Protein AF-A0A9E5M7Q0-F1 (afdb_monomer)

Solvent-accessible surface area (backbone atoms only — not comparable to full-atom values): 6158 Å² total; per-residue (Å²): 144,79,78,89,73,79,73,80,77,71,73,83,73,80,75,50,74,66,55,54,51,52,49,53,52,48,52,54,51,49,51,53,52,52,52,51,52,54,49,50,58,47,30,65,59,30,18,67,67,19,22,44,60,69,33,53,76,70,73,44,68,48,51,41,92,86,77,66,46,64,38,48,40,68,57,39,50,49,49,50,42,56,57,36,68,73,66,31,87,88,65,61,77,81,55,84,84,75,75,92,122

Sequence (101 aa):
MTEENLQTSASAQLASVQARFGAALLDAALLVVTLVIGWIIWSLYTWQTGQSPAKRILKQAVVDAKTGERFTWAKMALREFAVKGLAGQLLSGATNGITFV

Structure (mmCIF, N/CA/C/O backbone):
data_AF-A0A9E5M7Q0-F1
#
_entry.id   AF-A0A9E5M7Q0-F1
#
loop_
_atom_site.group_PDB
_atom_site.id
_atom_site.type_symbol
_atom_site.label_atom_id
_atom_site.label_alt_id
_atom_site.label_comp_id
_atom_site.label_asym_id
_atom_site.label_entity_id
_atom_site.label_seq_id
_atom_site.pdbx_PDB_ins_code
_atom_site.Cartn_x
_atom_site.Cartn_y
_atom_site.Cartn_z
_atom_site.occupancy
_atom_site.B_iso_or_equiv
_atom_site.auth_seq_id
_atom_site.auth_comp_id
_atom_site.auth_asym_id
_atom_site.auth_atom_id
_atom_site.pdbx_PDB_model_num
ATOM 1 N N . MET A 1 1 ? 24.807 38.709 -32.257 1.00 52.84 1 MET A N 1
ATOM 2 C CA . MET A 1 1 ? 25.219 37.678 -31.284 1.00 52.84 1 MET A CA 1
ATOM 3 C C . MET A 1 1 ? 23.961 37.013 -30.739 1.00 52.84 1 MET A C 1
ATOM 5 O O . MET A 1 1 ? 23.439 37.538 -29.770 1.00 52.84 1 MET A O 1
ATOM 9 N N . THR A 1 2 ? 23.453 35.947 -31.379 1.00 54.91 2 THR A N 1
ATOM 10 C CA . THR A 1 2 ? 22.502 34.972 -30.775 1.00 54.91 2 THR A CA 1
ATOM 11 C C . THR A 1 2 ? 22.246 33.751 -31.688 1.00 54.91 2 THR A C 1
ATOM 13 O O . THR A 1 2 ? 21.163 33.185 -31.696 1.00 54.91 2 THR A O 1
ATOM 16 N N . GLU A 1 3 ? 23.241 33.302 -32.462 1.00 53.97 3 GLU A N 1
ATOM 17 C CA . GLU A 1 3 ? 23.152 32.052 -33.257 1.00 53.97 3 GLU A CA 1
ATOM 18 C C . GLU A 1 3 ? 23.530 30.802 -32.417 1.00 53.97 3 GLU A C 1
ATOM 20 O O . GLU A 1 3 ? 23.446 29.666 -32.874 1.00 53.97 3 GLU A O 1
ATOM 25 N N . GLU A 1 4 ? 23.909 30.992 -31.148 1.00 56.00 4 GLU A N 1
ATOM 26 C CA . GLU A 1 4 ? 24.365 29.956 -30.207 1.00 56.00 4 GLU A CA 1
ATOM 27 C C . GLU A 1 4 ? 23.199 29.268 -29.464 1.00 56.00 4 GLU A C 1
ATOM 29 O O . GLU A 1 4 ? 23.247 29.024 -28.263 1.00 56.00 4 GLU A O 1
ATOM 34 N N . ASN A 1 5 ? 22.086 29.003 -30.147 1.00 55.75 5 ASN A N 1
ATOM 35 C CA . ASN A 1 5 ? 21.003 28.180 -29.5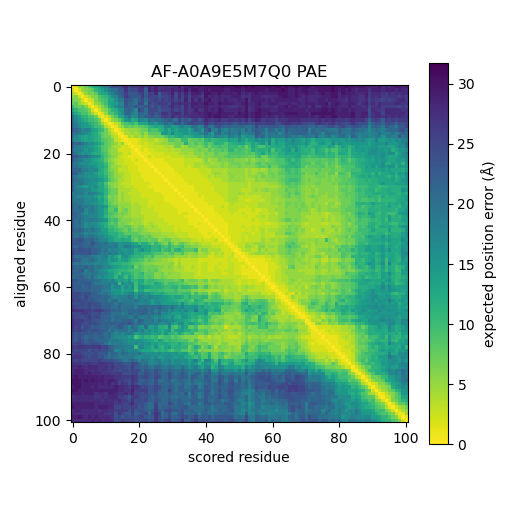82 1.00 55.75 5 ASN A CA 1
ATOM 36 C C . ASN A 1 5 ? 20.577 27.029 -30.508 1.00 55.75 5 ASN A C 1
ATOM 38 O O . ASN A 1 5 ? 19.790 26.173 -30.120 1.00 55.75 5 ASN A O 1
ATOM 42 N N . LEU A 1 6 ? 21.136 26.957 -31.721 1.00 58.09 6 LEU A N 1
ATOM 43 C CA . LEU A 1 6 ? 20.793 25.931 -32.711 1.00 58.09 6 LEU A CA 1
ATOM 44 C C . LEU A 1 6 ? 21.640 24.647 -32.616 1.00 58.09 6 LEU A C 1
ATOM 46 O O . LEU A 1 6 ? 21.372 23.703 -33.354 1.00 58.09 6 LEU A O 1
ATOM 50 N N . GLN A 1 7 ? 22.633 24.570 -31.718 1.00 55.41 7 GLN A N 1
ATOM 51 C CA . GLN A 1 7 ? 23.615 23.468 -31.700 1.00 55.41 7 GLN A CA 1
ATOM 52 C C . GLN A 1 7 ? 23.574 22.517 -30.491 1.00 55.41 7 GLN A C 1
ATOM 54 O O . GLN A 1 7 ? 24.293 21.522 -30.502 1.00 55.41 7 GLN A O 1
ATOM 59 N N . THR A 1 8 ? 22.694 22.700 -29.502 1.00 51.94 8 THR A N 1
ATOM 60 C CA . THR A 1 8 ? 22.621 21.775 -28.343 1.00 51.94 8 THR A CA 1
ATOM 61 C C . THR A 1 8 ? 21.485 20.754 -28.456 1.00 51.94 8 THR A C 1
ATOM 63 O O . THR A 1 8 ? 20.969 20.259 -27.462 1.00 51.94 8 THR A O 1
ATOM 66 N N . SER A 1 9 ? 21.101 20.375 -29.676 1.00 51.75 9 SER A N 1
ATOM 67 C CA . SER A 1 9 ? 20.413 19.099 -29.921 1.00 51.75 9 SER A CA 1
ATOM 68 C C . SER A 1 9 ? 21.455 18.021 -30.232 1.00 51.75 9 SER A C 1
ATOM 70 O O . SER A 1 9 ? 21.407 17.338 -31.252 1.00 51.75 9 SER A O 1
ATOM 72 N N . ALA A 1 10 ? 22.449 17.893 -29.349 1.00 52.69 10 ALA A N 1
ATOM 73 C CA . ALA A 1 10 ? 23.417 16.811 -29.390 1.00 52.69 10 ALA A CA 1
ATOM 74 C C . ALA A 1 10 ? 22.670 15.472 -29.288 1.00 52.69 10 ALA A C 1
ATOM 76 O O . ALA A 1 10 ? 22.245 15.060 -28.213 1.00 52.69 10 ALA A O 1
ATOM 77 N N . SER A 1 11 ? 22.468 14.832 -30.442 1.00 54.19 11 SER A N 1
ATOM 78 C CA . SER A 1 11 ? 22.288 13.389 -30.605 1.00 54.19 11 SER A CA 1
ATOM 79 C C . SER A 1 11 ? 21.414 12.711 -29.541 1.00 54.19 11 SER A C 1
ATOM 81 O O . SER A 1 11 ? 21.899 11.891 -28.759 1.00 54.19 11 SER A O 1
ATOM 83 N N . ALA A 1 12 ? 20.111 12.997 -29.524 1.00 63.44 12 ALA A N 1
ATOM 84 C CA . ALA A 1 12 ? 19.164 12.130 -28.830 1.00 63.44 12 ALA A CA 1
ATOM 85 C C . ALA A 1 12 ? 19.129 10.772 -29.557 1.00 63.44 12 ALA A C 1
ATOM 87 O O . ALA A 1 12 ? 18.409 10.585 -30.537 1.00 63.44 12 ALA A O 1
ATOM 88 N N . GLN A 1 13 ? 19.983 9.840 -29.130 1.00 70.94 13 GLN A N 1
ATOM 89 C CA . GLN A 1 13 ? 20.064 8.498 -29.696 1.00 70.94 13 GLN A CA 1
ATOM 90 C C . GLN A 1 13 ? 18.723 7.784 -29.487 1.00 70.94 13 GLN A C 1
ATOM 92 O O . GLN A 1 13 ? 18.247 7.659 -28.358 1.00 70.94 13 GLN A O 1
ATOM 97 N N . LEU A 1 14 ? 18.102 7.313 -30.576 1.00 69.25 14 LEU A N 1
ATOM 98 C CA . LEU A 1 14 ? 16.862 6.547 -30.476 1.00 69.25 14 LEU A CA 1
ATOM 99 C C . LEU A 1 14 ? 17.101 5.279 -29.649 1.00 69.25 14 LEU A C 1
ATOM 101 O O . LEU A 1 14 ? 17.974 4.467 -29.960 1.00 69.25 14 LEU A O 1
ATOM 105 N N . ALA A 1 15 ? 16.291 5.110 -28.604 1.00 73.06 15 ALA A N 1
ATOM 106 C CA . ALA A 1 15 ? 16.321 3.926 -27.759 1.00 73.06 15 ALA A CA 1
ATOM 107 C C . ALA A 1 15 ? 16.039 2.667 -28.594 1.00 73.06 15 ALA A C 1
ATOM 109 O O . ALA A 1 15 ? 15.077 2.626 -29.370 1.00 73.06 15 ALA A O 1
ATOM 110 N N . SER A 1 16 ? 16.863 1.631 -28.415 1.00 81.81 16 SER A N 1
ATOM 111 C CA . SER A 1 16 ? 16.671 0.341 -29.080 1.00 81.81 16 SER A CA 1
ATOM 112 C C . SER A 1 16 ? 15.336 -0.295 -28.672 1.00 81.81 16 SER A C 1
ATOM 114 O O . SER A 1 16 ? 14.801 -0.027 -27.594 1.00 81.81 16 SER A O 1
ATOM 116 N N . VAL A 1 17 ? 14.787 -1.174 -29.517 1.00 80.38 17 VAL A N 1
ATOM 117 C CA . VAL A 1 17 ? 13.518 -1.880 -29.237 1.00 80.38 17 VAL A CA 1
ATOM 118 C C . VAL A 1 17 ? 13.561 -2.601 -27.879 1.00 80.38 17 VAL A C 1
ATOM 120 O O . VAL A 1 17 ? 12.594 -2.555 -27.123 1.00 80.38 17 VAL A O 1
ATOM 123 N N . GLN A 1 18 ? 14.710 -3.180 -27.521 1.00 82.06 18 GLN A N 1
ATOM 124 C CA . GLN A 1 18 ? 14.926 -3.840 -26.231 1.00 82.06 18 GLN A CA 1
ATOM 125 C C . GLN A 1 18 ? 14.899 -2.862 -25.046 1.00 82.06 18 GLN A C 1
ATOM 127 O O . GLN A 1 18 ? 14.326 -3.185 -24.008 1.00 82.06 18 GLN A O 1
ATOM 132 N N . ALA A 1 19 ? 15.459 -1.656 -25.198 1.00 84.19 19 ALA A N 1
ATOM 133 C CA . ALA A 1 19 ? 15.391 -0.626 -24.162 1.00 84.19 19 ALA A CA 1
ATOM 134 C C . ALA A 1 19 ? 13.944 -0.160 -23.921 1.00 84.19 19 ALA A C 1
ATOM 136 O O . ALA A 1 19 ? 13.538 0.035 -22.778 1.00 84.19 19 ALA A O 1
ATOM 137 N N . ARG A 1 20 ? 13.132 -0.058 -24.983 1.00 86.62 20 ARG A N 1
ATOM 138 C CA . ARG A 1 20 ? 11.701 0.286 -24.877 1.00 86.62 20 ARG A CA 1
ATOM 139 C C . ARG A 1 20 ? 10.894 -0.818 -24.192 1.00 86.62 20 ARG A C 1
ATOM 141 O O . ARG A 1 20 ? 10.026 -0.519 -23.380 1.00 86.62 20 ARG A O 1
ATOM 148 N N . PHE A 1 21 ? 11.201 -2.082 -24.484 1.00 90.62 21 PHE A N 1
ATOM 149 C CA . PHE A 1 21 ? 10.585 -3.219 -23.801 1.00 90.62 21 PHE A CA 1
ATOM 150 C C . PHE A 1 21 ? 10.955 -3.262 -22.310 1.00 90.62 21 PHE A C 1
ATOM 152 O O . PHE A 1 21 ? 10.082 -3.446 -21.465 1.00 90.62 21 PHE A O 1
ATOM 159 N N . GLY A 1 22 ? 12.229 -3.029 -21.979 1.00 89.94 22 GLY A N 1
ATOM 160 C CA . GLY A 1 22 ? 12.688 -2.939 -20.592 1.00 89.94 22 GLY A CA 1
ATOM 161 C C . GLY A 1 22 ? 12.002 -1.813 -19.817 1.00 89.94 22 GLY A C 1
ATOM 162 O O . GLY A 1 22 ? 11.575 -2.030 -18.687 1.00 89.94 22 GLY A O 1
ATOM 163 N N . ALA A 1 23 ? 11.825 -0.646 -20.446 1.00 90.06 23 ALA A N 1
ATOM 164 C CA . ALA A 1 23 ? 11.073 0.462 -19.863 1.00 90.06 23 ALA A CA 1
ATOM 165 C C . ALA A 1 23 ? 9.611 0.077 -19.585 1.00 90.06 23 ALA A C 1
ATOM 167 O O . ALA A 1 23 ? 9.145 0.253 -18.466 1.00 90.06 23 ALA A O 1
ATOM 168 N N . ALA A 1 24 ? 8.922 -0.550 -20.545 1.00 88.94 24 ALA A N 1
ATOM 169 C CA . ALA A 1 24 ? 7.536 -0.985 -20.359 1.00 88.94 24 ALA A CA 1
ATOM 170 C C . ALA A 1 24 ? 7.375 -2.018 -19.225 1.00 88.94 24 ALA A C 1
ATOM 172 O O . ALA A 1 24 ? 6.412 -1.959 -18.460 1.00 88.94 24 ALA A O 1
ATOM 173 N N . LEU A 1 25 ? 8.321 -2.955 -19.088 1.00 93.62 25 LEU A N 1
ATOM 174 C CA . LEU A 1 25 ? 8.318 -3.925 -17.990 1.00 93.62 25 LEU A CA 1
ATOM 175 C C . LEU A 1 25 ? 8.555 -3.245 -16.635 1.00 93.62 25 LEU A C 1
ATOM 177 O O . LEU A 1 25 ? 7.893 -3.577 -15.651 1.00 93.62 25 LEU A O 1
ATOM 181 N N . LEU A 1 26 ? 9.489 -2.294 -16.589 1.00 93.75 26 LEU A N 1
ATOM 182 C CA . LEU A 1 26 ? 9.784 -1.530 -15.383 1.00 93.75 26 LEU A CA 1
ATOM 183 C C . LEU A 1 26 ? 8.589 -0.668 -14.961 1.00 93.75 26 LEU A C 1
ATOM 185 O O . LEU A 1 26 ? 8.240 -0.669 -13.783 1.00 93.75 26 LEU A O 1
ATOM 189 N N . ASP A 1 27 ? 7.922 -0.007 -15.906 1.00 92.62 27 ASP A N 1
ATOM 190 C CA . ASP A 1 27 ? 6.706 0.770 -15.649 1.00 92.62 27 ASP A CA 1
ATOM 191 C C . ASP A 1 27 ? 5.592 -0.110 -15.068 1.00 92.62 27 ASP A C 1
ATOM 193 O O . ASP A 1 27 ? 4.951 0.259 -14.081 1.00 92.62 27 ASP A O 1
ATOM 197 N N . ALA A 1 28 ? 5.394 -1.314 -15.617 1.00 92.12 28 ALA A N 1
ATOM 198 C CA . ALA A 1 28 ? 4.424 -2.269 -15.085 1.00 92.12 28 ALA A CA 1
ATOM 199 C C . ALA A 1 28 ? 4.779 -2.719 -13.656 1.00 92.12 28 ALA A C 1
ATOM 201 O O . ALA A 1 28 ? 3.906 -2.777 -12.787 1.00 92.12 28 ALA A O 1
ATOM 202 N N . ALA A 1 29 ? 6.056 -3.004 -13.389 1.00 93.62 29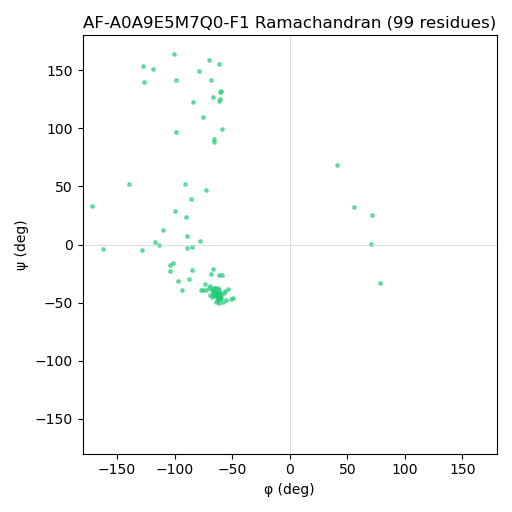 ALA A N 1
ATOM 203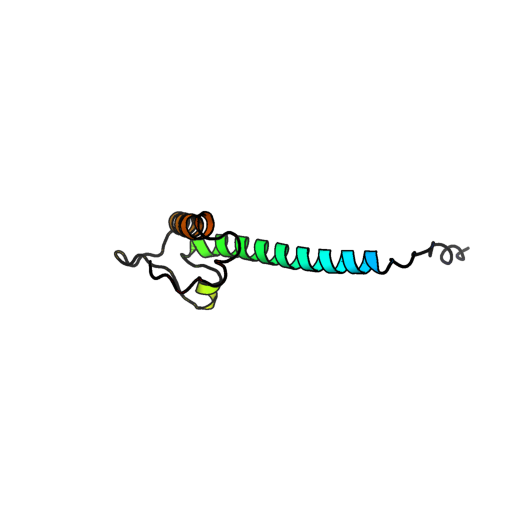 C CA . ALA A 1 29 ? 6.517 -3.381 -12.055 1.00 93.62 29 ALA A CA 1
ATOM 204 C C . ALA A 1 29 ? 6.321 -2.240 -11.045 1.00 93.62 29 ALA A C 1
ATOM 206 O O . ALA A 1 29 ? 5.807 -2.465 -9.947 1.00 93.62 29 ALA A O 1
ATOM 207 N N . LEU A 1 30 ? 6.671 -1.010 -11.428 1.00 93.44 30 LEU A N 1
ATOM 208 C CA . LEU A 1 30 ? 6.477 0.175 -10.598 1.00 93.44 30 LEU A CA 1
ATOM 209 C C . LEU A 1 30 ? 4.998 0.409 -10.297 1.00 93.44 30 LEU A C 1
ATOM 211 O O . LEU A 1 30 ? 4.659 0.637 -9.140 1.00 93.44 30 LEU A O 1
ATOM 215 N N . LEU A 1 31 ? 4.110 0.259 -11.283 1.00 89.56 31 LEU A N 1
ATOM 216 C CA . LEU A 1 31 ? 2.665 0.373 -11.081 1.00 89.56 31 LEU A CA 1
ATOM 217 C C . LEU A 1 31 ? 2.177 -0.589 -9.990 1.00 89.56 31 LEU A C 1
ATOM 219 O O . LEU A 1 31 ? 1.461 -0.177 -9.074 1.00 89.56 31 LEU A O 1
ATOM 223 N N . VAL A 1 32 ? 2.589 -1.859 -10.052 1.00 89.06 32 VAL A N 1
ATOM 224 C CA . VAL A 1 32 ? 2.215 -2.866 -9.048 1.00 89.06 32 VAL A CA 1
ATOM 225 C C . VAL A 1 32 ? 2.751 -2.485 -7.668 1.00 89.06 32 VAL A C 1
ATOM 227 O O . VAL A 1 32 ? 1.998 -2.488 -6.694 1.00 89.06 32 VAL A O 1
ATOM 230 N N . VAL A 1 33 ? 4.029 -2.112 -7.572 1.00 89.69 33 VAL A N 1
ATOM 231 C CA . VAL A 1 33 ? 4.662 -1.735 -6.299 1.00 89.69 33 VAL A CA 1
ATOM 232 C C . VAL A 1 33 ? 3.983 -0.509 -5.684 1.00 89.69 33 VAL A C 1
ATOM 234 O O . VAL A 1 33 ? 3.663 -0.515 -4.494 1.00 89.69 33 VAL A O 1
ATOM 237 N N . THR A 1 34 ? 3.693 0.520 -6.478 1.00 91.06 34 THR A N 1
ATOM 238 C CA . THR A 1 34 ? 3.008 1.729 -6.010 1.00 91.06 34 THR A CA 1
ATOM 239 C C . THR A 1 34 ? 1.602 1.421 -5.500 1.00 91.06 34 THR A C 1
ATOM 241 O O . THR A 1 34 ? 1.220 1.921 -4.439 1.00 91.06 34 THR A O 1
ATOM 244 N N . LEU A 1 35 ? 0.845 0.560 -6.191 1.00 88.69 35 LEU A N 1
ATOM 245 C CA 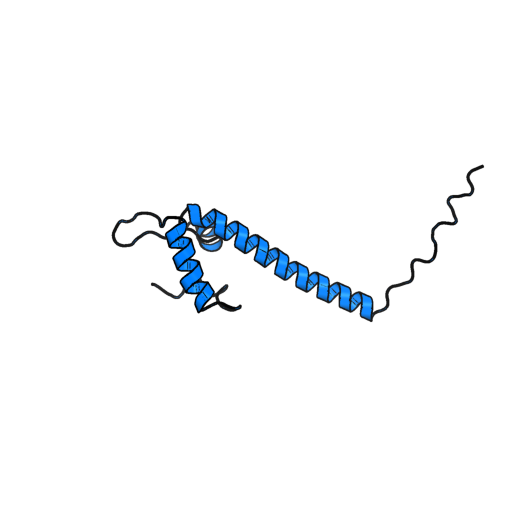. LEU A 1 35 ? -0.477 0.127 -5.728 1.00 88.69 35 LEU A CA 1
ATOM 246 C C . LEU A 1 35 ? -0.399 -0.639 -4.405 1.00 88.69 35 LEU A C 1
ATOM 248 O O . LEU A 1 35 ? -1.200 -0.386 -3.504 1.00 88.69 35 LEU A O 1
ATOM 252 N N . VAL A 1 36 ? 0.578 -1.536 -4.259 1.00 84.31 36 VAL A N 1
ATOM 253 C CA . VAL A 1 36 ? 0.787 -2.289 -3.014 1.00 84.31 36 VAL A CA 1
ATOM 254 C C . VAL A 1 36 ? 1.117 -1.344 -1.859 1.00 84.31 36 VAL A C 1
ATOM 256 O O . VAL A 1 36 ? 0.510 -1.448 -0.793 1.00 84.31 36 VAL A O 1
ATOM 259 N N . ILE A 1 37 ? 2.018 -0.382 -2.065 1.00 85.81 37 ILE A N 1
ATOM 260 C CA . ILE A 1 37 ? 2.386 0.590 -1.027 1.00 85.81 37 ILE A CA 1
ATOM 261 C C . ILE A 1 37 ? 1.179 1.451 -0.636 1.00 85.81 37 ILE A C 1
ATOM 263 O O . ILE A 1 37 ? 0.884 1.590 0.553 1.00 85.81 37 ILE A O 1
ATOM 267 N N . GLY A 1 38 ? 0.442 1.981 -1.617 1.00 88.38 38 GLY A N 1
ATOM 268 C CA . GLY A 1 38 ? -0.775 2.754 -1.364 1.00 88.38 38 GLY A CA 1
ATOM 269 C C . GLY A 1 38 ? -1.810 1.956 -0.567 1.00 88.38 38 GLY A C 1
ATOM 270 O O . GLY A 1 38 ? -2.395 2.465 0.393 1.00 88.38 38 GLY A O 1
ATOM 271 N N . TRP A 1 39 ? -1.978 0.673 -0.896 1.00 84.69 39 TRP A N 1
ATOM 272 C CA . TRP A 1 39 ? -2.873 -0.225 -0.173 1.00 84.69 39 TRP A CA 1
ATOM 273 C C . TRP A 1 39 ? -2.437 -0.467 1.277 1.00 84.69 39 TRP A C 1
ATOM 275 O O . TRP A 1 39 ? -3.283 -0.483 2.177 1.00 84.69 39 TRP A O 1
ATOM 285 N N . ILE A 1 40 ? -1.134 -0.635 1.529 1.00 83.19 40 ILE A N 1
ATOM 286 C CA . ILE A 1 40 ? -0.583 -0.830 2.880 1.00 83.19 40 ILE A CA 1
ATOM 287 C C . ILE A 1 40 ? -0.821 0.415 3.735 1.00 83.19 40 ILE A C 1
ATOM 289 O O . ILE A 1 40 ? -1.367 0.304 4.833 1.00 83.19 40 ILE A O 1
ATOM 293 N N . ILE A 1 41 ? -0.478 1.600 3.223 1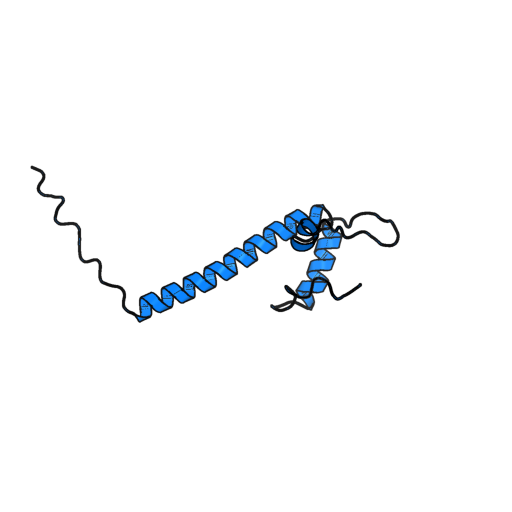.00 86.25 41 ILE A N 1
ATOM 294 C CA . ILE A 1 41 ? -0.657 2.866 3.947 1.00 86.25 41 ILE A CA 1
ATOM 295 C C . ILE A 1 41 ? -2.136 3.083 4.282 1.00 86.25 41 ILE A C 1
ATOM 297 O O . ILE A 1 41 ? -2.484 3.382 5.427 1.00 86.25 41 ILE A O 1
ATOM 301 N N . TRP A 1 42 ? -3.027 2.870 3.310 1.00 86.50 42 TRP A N 1
ATOM 302 C CA . TRP A 1 42 ? -4.460 3.008 3.547 1.00 86.50 42 TRP A CA 1
ATOM 303 C C . TRP A 1 42 ? -4.966 1.986 4.571 1.00 86.50 42 TRP A C 1
ATOM 305 O O . TRP A 1 42 ? -5.734 2.340 5.468 1.00 86.50 42 TRP A O 1
ATOM 315 N N . SER A 1 43 ? -4.486 0.743 4.499 1.00 80.50 43 SER A N 1
ATOM 316 C CA . SER A 1 43 ? -4.832 -0.301 5.465 1.00 80.50 43 SER A CA 1
ATOM 317 C C . SER A 1 43 ? -4.459 0.107 6.890 1.00 80.50 43 SER A C 1
ATOM 319 O O . SER A 1 43 ? -5.333 0.098 7.760 1.00 80.50 43 SER A O 1
ATOM 321 N N . LEU A 1 44 ? -3.223 0.572 7.105 1.00 82.81 44 LEU A N 1
ATOM 322 C CA . LEU A 1 44 ? -2.736 1.047 8.405 1.00 82.81 44 LEU A CA 1
ATOM 323 C C . LEU A 1 44 ? -3.610 2.166 8.984 1.00 82.81 44 LEU A C 1
ATOM 325 O O . LEU A 1 44 ? -3.907 2.163 10.181 1.00 82.81 44 LEU A O 1
ATOM 329 N N . TYR A 1 45 ? -4.060 3.091 8.133 1.00 85.44 45 TYR A N 1
ATOM 330 C CA . TYR A 1 45 ? -4.974 4.158 8.534 1.00 85.44 45 TYR A CA 1
ATOM 331 C C . TYR A 1 45 ? -6.363 3.616 8.907 1.00 85.44 45 TYR A C 1
ATOM 333 O O . TYR A 1 45 ? -6.927 3.976 9.940 1.00 85.44 45 TYR A O 1
ATOM 341 N N . THR A 1 46 ? -6.927 2.705 8.109 1.00 83.81 46 THR A N 1
ATOM 342 C CA . THR A 1 46 ? -8.269 2.147 8.361 1.00 83.81 46 THR A CA 1
ATOM 343 C C . THR A 1 46 ? -8.353 1.254 9.597 1.00 83.81 46 THR A C 1
ATOM 345 O O . THR A 1 46 ? -9.417 1.188 10.226 1.00 83.81 46 THR A O 1
ATOM 348 N N . TRP A 1 47 ? -7.241 0.639 10.014 1.00 80.38 47 TRP A N 1
ATOM 349 C CA . TRP A 1 47 ? -7.177 -0.193 11.220 1.00 80.38 47 TRP A CA 1
ATOM 350 C C . TRP A 1 47 ? -7.498 0.574 12.501 1.00 80.38 47 TRP A C 1
ATOM 352 O O . TRP A 1 47 ? -8.030 -0.022 13.434 1.00 80.38 47 TRP A O 1
ATOM 362 N N . GLN A 1 48 ? -7.279 1.894 12.531 1.00 76.81 48 GLN A N 1
ATOM 363 C CA . GLN A 1 48 ? -7.693 2.746 13.655 1.00 76.81 48 GLN A CA 1
ATOM 364 C C . GLN A 1 48 ? -9.207 2.685 13.901 1.00 76.81 48 GLN A C 1
ATOM 366 O O . GLN A 1 48 ? -9.674 2.896 15.014 1.00 76.81 48 GLN A O 1
ATOM 371 N N . THR A 1 49 ? -9.975 2.373 12.857 1.00 75.31 49 THR A N 1
ATOM 372 C CA . THR A 1 49 ? -11.440 2.304 12.888 1.00 75.31 49 THR A CA 1
ATOM 373 C C . THR A 1 49 ? -11.985 0.879 12.768 1.00 75.31 49 THR A C 1
ATOM 375 O O . THR A 1 49 ? -13.181 0.715 12.524 1.00 75.31 49 THR A O 1
ATOM 378 N N . GLY A 1 50 ? -11.134 -0.147 12.912 1.00 72.88 50 GLY A N 1
ATOM 379 C CA . GLY A 1 50 ? -11.543 -1.554 12.809 1.00 72.88 50 GLY A CA 1
ATOM 380 C C . GLY A 1 50 ? -11.893 -2.002 11.383 1.00 72.88 50 GLY A C 1
ATOM 381 O O . GLY A 1 50 ? -12.716 -2.899 11.197 1.00 72.88 50 GLY A O 1
ATOM 382 N N . GLN A 1 51 ? -11.343 -1.339 10.362 1.00 80.31 51 GLN A N 1
ATOM 383 C CA . GLN A 1 51 ? -11.733 -1.516 8.958 1.00 80.31 51 GLN A CA 1
ATOM 384 C C . GLN A 1 51 ? -10.518 -1.813 8.079 1.00 80.31 51 GLN A C 1
ATOM 386 O O . GLN A 1 51 ? -9.405 -1.418 8.406 1.00 80.31 51 GLN A O 1
ATOM 391 N N . SER A 1 52 ? -10.736 -2.504 6.960 1.00 82.00 52 SER A N 1
ATOM 392 C CA . SER A 1 52 ? -9.807 -2.532 5.822 1.00 82.00 52 SER A CA 1
ATOM 393 C C . SER A 1 52 ? -10.314 -1.574 4.734 1.00 82.00 52 SER A C 1
ATOM 395 O O . SER A 1 52 ? -11.493 -1.209 4.774 1.00 82.00 52 SER A O 1
ATOM 397 N N . PRO A 1 53 ? -9.496 -1.178 3.741 1.00 81.19 53 PRO A N 1
ATOM 398 C CA . PRO A 1 53 ? -9.927 -0.269 2.678 1.00 81.19 53 PRO A CA 1
ATOM 399 C C . PRO A 1 53 ? -11.226 -0.708 1.987 1.00 81.19 53 PRO A C 1
ATOM 401 O O . PRO A 1 53 ? -12.169 0.074 1.886 1.00 81.19 53 PRO A O 1
ATOM 404 N N . ALA A 1 54 ? -11.324 -1.992 1.624 1.00 82.62 54 ALA A N 1
ATOM 405 C CA . ALA A 1 54 ? -12.528 -2.574 1.028 1.00 82.62 54 ALA A CA 1
ATOM 406 C C . ALA A 1 54 ? -13.746 -2.475 1.960 1.00 82.62 54 ALA A C 1
ATOM 408 O O . ALA A 1 54 ? -14.810 -2.022 1.546 1.00 82.62 54 ALA A O 1
ATOM 409 N N . LYS A 1 55 ? -13.578 -2.823 3.243 1.00 81.00 55 LYS A N 1
ATOM 410 C CA . LYS A 1 55 ? -14.652 -2.722 4.242 1.00 81.00 55 LYS A CA 1
ATOM 411 C C . LYS A 1 55 ? -15.103 -1.275 4.433 1.00 81.00 55 LYS A C 1
ATOM 413 O O . LYS A 1 55 ? -16.299 -1.032 4.529 1.00 81.00 55 LYS A O 1
ATOM 418 N N . ARG A 1 56 ? -14.179 -0.308 4.398 1.00 81.75 56 ARG A N 1
ATOM 419 C CA . ARG A 1 56 ? -14.507 1.120 4.492 1.00 81.75 56 ARG A CA 1
ATOM 420 C C . ARG A 1 56 ? -15.351 1.594 3.310 1.00 81.75 56 ARG A C 1
ATOM 422 O O . ARG A 1 56 ? -16.336 2.293 3.524 1.00 81.75 56 ARG A O 1
ATOM 429 N N . ILE A 1 57 ? -15.003 1.190 2.086 1.00 85.31 57 ILE A N 1
ATOM 430 C CA . ILE A 1 57 ? -15.800 1.495 0.885 1.00 85.31 57 ILE A CA 1
ATOM 431 C C . ILE A 1 57 ? -17.201 0.883 1.006 1.00 85.31 57 ILE A C 1
ATOM 433 O O . ILE A 1 57 ? -18.198 1.551 0.746 1.00 85.31 57 ILE A O 1
ATOM 437 N N . LEU A 1 58 ? -17.279 -0.365 1.470 1.00 87.50 58 LEU A N 1
ATOM 438 C CA . LEU A 1 58 ? -18.536 -1.088 1.670 1.00 87.50 58 LEU A CA 1
ATOM 439 C C . LEU A 1 58 ? -19.293 -0.680 2.945 1.00 87.50 58 LEU A C 1
ATOM 441 O O . LEU A 1 58 ? -20.337 -1.256 3.238 1.00 87.50 58 LEU A O 1
ATOM 445 N N . LYS A 1 59 ? -18.795 0.308 3.703 1.00 83.75 59 LYS A N 1
ATOM 446 C CA . LYS A 1 59 ? -19.375 0.776 4.975 1.00 83.75 59 LYS A CA 1
ATOM 447 C C . LYS A 1 59 ? -19.551 -0.340 6.019 1.00 83.75 59 LYS A C 1
ATOM 449 O O . LYS A 1 59 ? -20.468 -0.305 6.835 1.00 83.75 59 LYS A O 1
ATOM 454 N N . GLN A 1 60 ? -18.657 -1.322 6.009 1.00 80.56 60 GLN A N 1
ATOM 455 C CA . GLN A 1 60 ? -18.598 -2.430 6.959 1.00 80.56 60 GLN A CA 1
ATOM 456 C C . GLN A 1 60 ? -17.552 -2.142 8.039 1.00 80.56 60 GLN A C 1
ATOM 458 O O . GLN A 1 60 ? -16.467 -1.655 7.732 1.00 80.56 60 GLN A O 1
ATOM 463 N N . ALA A 1 61 ? -17.833 -2.503 9.291 1.00 78.31 61 ALA A N 1
ATOM 464 C CA . ALA A 1 61 ? -16.877 -2.424 10.396 1.00 78.31 61 ALA A CA 1
ATOM 465 C C . ALA A 1 61 ? -16.778 -3.775 11.105 1.00 78.31 61 ALA A C 1
ATOM 467 O O . ALA A 1 61 ? -17.788 -4.449 11.297 1.00 78.31 61 ALA A O 1
ATOM 468 N N . VAL A 1 62 ? -15.561 -4.175 11.484 1.00 72.56 62 VAL A N 1
ATOM 469 C CA . VAL A 1 62 ? -15.366 -5.391 12.278 1.00 72.56 62 VAL A CA 1
ATOM 470 C C . VAL A 1 62 ? -15.575 -5.042 13.748 1.00 72.56 62 VAL A C 1
ATOM 472 O O . VAL A 1 62 ? -14.893 -4.169 14.294 1.00 72.56 62 VAL A O 1
ATOM 475 N N . VAL A 1 63 ? -16.518 -5.734 14.374 1.00 77.19 63 VAL A N 1
ATOM 476 C CA . VAL A 1 63 ? -16.846 -5.607 15.794 1.00 77.19 63 VAL A CA 1
ATOM 477 C C . VAL A 1 63 ? -16.614 -6.937 16.497 1.00 77.19 63 VAL A C 1
ATOM 479 O O . VAL A 1 63 ? -16.703 -7.998 15.878 1.00 77.19 63 VAL A O 1
ATOM 482 N N . ASP A 1 64 ? -16.284 -6.875 17.778 1.00 73.12 64 ASP A N 1
ATOM 483 C CA . ASP A 1 64 ? -16.222 -8.044 18.643 1.00 73.12 64 ASP A CA 1
ATOM 484 C C . ASP A 1 64 ? -17.641 -8.607 18.823 1.00 73.12 64 ASP A C 1
ATOM 486 O O . ASP A 1 64 ? -18.566 -7.880 19.187 1.00 73.12 64 ASP A O 1
ATOM 490 N N . ALA A 1 65 ? -17.831 -9.899 18.560 1.00 72.50 65 ALA A N 1
ATOM 491 C CA . ALA A 1 65 ? -19.144 -10.537 18.633 1.00 72.50 65 ALA A CA 1
ATOM 492 C C . ALA A 1 65 ? -19.712 -10.605 20.063 1.00 72.50 65 ALA A C 1
ATOM 494 O O . ALA A 1 65 ? -20.918 -10.771 20.228 1.00 72.50 65 ALA A O 1
ATOM 495 N N . LYS A 1 66 ? -18.862 -10.499 21.094 1.00 74.50 66 LYS A N 1
ATOM 496 C CA . LYS A 1 66 ? -19.270 -10.585 22.502 1.00 74.50 66 LYS A CA 1
ATOM 497 C C . LYS A 1 66 ? -19.551 -9.218 23.111 1.00 74.50 66 LYS A C 1
ATOM 499 O O . LYS A 1 66 ? -20.481 -9.097 23.899 1.00 74.50 66 LYS A O 1
ATOM 504 N N . THR A 1 67 ? -18.748 -8.208 22.775 1.00 76.94 67 THR A N 1
ATOM 505 C CA . THR A 1 67 ? -18.872 -6.863 23.367 1.00 76.94 67 THR A CA 1
ATOM 506 C C . THR A 1 67 ? -19.532 -5.848 22.438 1.00 76.94 67 THR A C 1
ATOM 508 O O . THR A 1 67 ? -19.972 -4.801 22.900 1.00 76.94 67 THR A O 1
ATOM 511 N N . GLY A 1 68 ? -19.605 -6.123 21.132 1.00 71.19 68 GLY A N 1
ATOM 512 C CA . GLY A 1 68 ? -20.086 -5.177 20.121 1.00 71.19 68 GLY A CA 1
ATOM 513 C C . GLY A 1 68 ? -19.128 -4.010 19.860 1.00 71.19 68 GLY A C 1
ATOM 514 O O . GLY A 1 68 ? -19.415 -3.147 19.027 1.00 71.19 68 GLY A O 1
ATOM 515 N N . GLU A 1 69 ? -17.980 -3.968 20.540 1.00 75.00 69 GLU A N 1
ATOM 516 C CA . GLU A 1 69 ? -17.003 -2.901 20.373 1.00 75.00 69 GLU A CA 1
ATOM 517 C C . GLU A 1 69 ? -16.166 -3.101 19.112 1.00 75.00 69 GLU A C 1
ATOM 519 O O . GLU A 1 69 ? -15.880 -4.217 18.674 1.00 75.00 69 GLU A O 1
ATOM 524 N N . ARG A 1 70 ? -15.733 -1.990 18.516 1.00 70.94 70 ARG A N 1
ATOM 525 C CA . ARG A 1 70 ? -14.842 -2.029 17.355 1.00 70.94 70 ARG A CA 1
ATOM 526 C C . ARG A 1 70 ? -13.4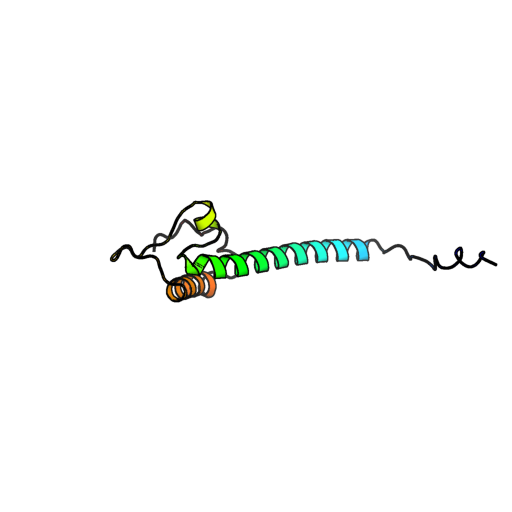70 -2.544 17.769 1.00 70.94 70 ARG A C 1
ATOM 528 O O . ARG A 1 70 ? -12.939 -2.165 18.812 1.00 70.94 70 ARG A O 1
ATOM 535 N N . PHE A 1 71 ? -12.860 -3.355 16.909 1.00 68.69 71 PHE A N 1
ATOM 536 C CA . PHE A 1 71 ? -11.485 -3.784 17.132 1.00 68.69 71 PHE A CA 1
ATOM 537 C C . PHE A 1 71 ? -10.529 -2.583 17.168 1.00 68.69 71 PHE A C 1
ATOM 539 O O . PHE A 1 71 ? -10.535 -1.738 16.272 1.00 68.69 71 PHE A O 1
ATOM 546 N N . THR A 1 72 ? -9.681 -2.536 18.198 1.00 73.25 72 THR A N 1
ATOM 547 C CA . THR A 1 72 ? -8.588 -1.567 18.316 1.00 73.25 72 THR A CA 1
ATOM 548 C C . THR A 1 72 ? -7.481 -1.855 17.301 1.00 73.25 72 THR A C 1
ATOM 550 O O . THR A 1 72 ? -7.333 -2.982 16.819 1.00 73.25 72 THR A O 1
ATOM 553 N N . TRP A 1 73 ? -6.664 -0.838 17.007 1.00 79.25 73 TRP A N 1
ATOM 554 C CA . TRP A 1 73 ? -5.596 -0.901 16.002 1.00 79.25 73 TRP A CA 1
ATOM 555 C C . TRP A 1 73 ? -4.693 -2.135 16.156 1.00 79.25 73 TRP A C 1
ATOM 557 O O . TRP A 1 73 ? -4.471 -2.852 15.186 1.00 79.25 73 TRP A O 1
ATOM 567 N N . ALA A 1 74 ? -4.247 -2.442 17.381 1.00 75.69 74 ALA A N 1
ATOM 568 C CA . ALA A 1 74 ? -3.370 -3.583 17.656 1.00 75.69 74 ALA A CA 1
ATOM 569 C C . ALA A 1 74 ? -4.046 -4.940 17.398 1.00 75.69 74 ALA A C 1
ATOM 571 O O . ALA A 1 74 ? -3.413 -5.852 16.872 1.00 75.69 74 ALA A O 1
ATOM 572 N N . LYS A 1 75 ? -5.341 -5.073 17.713 1.00 75.12 75 LYS A N 1
ATOM 573 C CA . LYS A 1 75 ? -6.093 -6.305 17.435 1.00 75.12 75 LYS A CA 1
ATOM 574 C C . LYS A 1 75 ? -6.317 -6.494 15.930 1.00 75.12 75 LYS A C 1
ATOM 576 O O . LYS A 1 75 ? -6.213 -7.615 15.442 1.00 75.12 75 LYS A O 1
ATOM 581 N N . MET A 1 76 ? -6.565 -5.410 15.187 1.00 78.81 76 MET A N 1
ATOM 582 C CA . MET A 1 76 ? -6.631 -5.456 13.720 1.00 78.81 76 MET A CA 1
ATOM 583 C C . MET A 1 76 ? -5.275 -5.774 13.092 1.00 78.81 76 MET A C 1
ATOM 585 O O . MET A 1 76 ? -5.221 -6.613 12.201 1.00 78.81 76 MET A O 1
ATOM 589 N N . ALA A 1 77 ? -4.189 -5.166 13.573 1.00 75.38 77 ALA A N 1
ATOM 590 C CA . ALA A 1 77 ? -2.840 -5.458 13.101 1.00 75.38 77 ALA A CA 1
ATOM 591 C C . ALA A 1 77 ? -2.468 -6.923 13.361 1.00 75.38 77 ALA A C 1
ATOM 593 O O . ALA A 1 77 ? -1.985 -7.589 12.454 1.00 75.38 77 ALA A O 1
ATOM 594 N N . LEU A 1 78 ? -2.767 -7.458 14.550 1.00 76.94 78 LEU A N 1
ATOM 595 C CA . LEU A 1 78 ? -2.543 -8.868 14.868 1.00 76.94 78 LEU A CA 1
ATOM 596 C C . LEU A 1 78 ? -3.382 -9.790 13.980 1.00 76.94 78 LEU A C 1
ATOM 598 O O . LEU A 1 78 ? -2.856 -10.770 13.466 1.00 76.94 78 LEU A O 1
ATOM 602 N N . ARG A 1 79 ? -4.663 -9.472 13.756 1.00 72.00 79 ARG A N 1
ATOM 603 C CA . ARG A 1 79 ? -5.533 -10.243 12.858 1.00 72.00 79 ARG A CA 1
ATOM 604 C C . ARG A 1 79 ? -4.999 -10.230 11.433 1.00 72.00 79 ARG A C 1
ATOM 606 O O . ARG A 1 79 ? -4.882 -11.275 10.815 1.00 72.00 79 ARG A O 1
ATOM 613 N N . GLU A 1 80 ? -4.683 -9.061 10.898 1.00 70.94 80 GLU A N 1
ATOM 614 C CA . GLU A 1 80 ? -4.203 -8.922 9.526 1.00 70.94 80 GLU A CA 1
ATOM 615 C C . GLU A 1 80 ? -2.800 -9.520 9.366 1.00 70.94 80 GLU A C 1
ATOM 617 O O . GLU A 1 80 ? -2.541 -10.160 8.358 1.00 70.94 80 GLU A O 1
ATOM 622 N N . PHE A 1 81 ? -1.920 -9.421 10.364 1.00 69.88 81 PHE A N 1
ATOM 623 C CA . PHE A 1 81 ? -0.596 -10.044 10.345 1.00 69.88 81 PHE A CA 1
ATOM 624 C C . PHE A 1 81 ? -0.658 -11.565 10.532 1.00 69.88 81 PHE A C 1
ATOM 626 O O . PHE A 1 81 ? 0.042 -12.289 9.838 1.00 69.88 81 PHE A O 1
ATOM 633 N N . ALA A 1 82 ? -1.529 -12.088 11.395 1.00 66.44 82 ALA A N 1
ATOM 634 C CA . ALA A 1 82 ? -1.716 -13.531 11.543 1.00 66.44 82 ALA A CA 1
ATOM 635 C C . ALA A 1 82 ? -2.395 -14.139 10.305 1.00 66.44 82 ALA A C 1
ATOM 637 O O . ALA A 1 82 ? -1.957 -15.169 9.801 1.00 66.44 82 ALA A O 1
ATOM 638 N N . VAL A 1 83 ? -3.427 -13.479 9.768 1.00 64.12 83 VAL A N 1
ATOM 639 C CA . VAL A 1 83 ? -4.193 -13.971 8.612 1.00 64.12 83 VAL A CA 1
ATOM 640 C C . VAL A 1 83 ? -3.443 -13.755 7.296 1.00 64.12 83 VAL A C 1
ATOM 642 O O . VAL A 1 83 ? -3.470 -14.631 6.441 1.00 64.12 83 VAL A O 1
ATOM 645 N N . LYS A 1 84 ? -2.753 -12.625 7.099 1.00 58.44 84 LYS A N 1
ATOM 646 C CA . LYS A 1 84 ? -2.014 -12.346 5.851 1.00 58.44 84 LYS A CA 1
ATOM 647 C C . LYS A 1 84 ? -0.528 -12.674 5.939 1.00 58.44 84 LYS A C 1
ATOM 649 O O . LYS A 1 84 ? 0.043 -13.074 4.935 1.00 58.44 84 LYS A O 1
ATOM 654 N N . GLY A 1 85 ? 0.097 -12.557 7.105 1.00 54.16 85 GLY A N 1
ATOM 655 C CA . GLY A 1 85 ? 1.508 -12.907 7.295 1.00 54.16 85 GLY A CA 1
ATOM 656 C C . GLY A 1 85 ? 1.755 -14.415 7.316 1.00 54.16 85 GLY A C 1
ATOM 657 O O . GLY A 1 85 ? 2.768 -14.851 6.779 1.00 54.16 85 GLY A O 1
ATOM 658 N N . LEU A 1 86 ? 0.820 -15.218 7.847 1.00 52.94 86 LEU A N 1
ATOM 659 C CA . LEU A 1 86 ? 0.943 -16.681 7.818 1.00 52.94 86 LEU A CA 1
ATOM 660 C C . LEU A 1 86 ? 0.372 -17.311 6.532 1.00 52.94 86 LEU A C 1
ATOM 662 O O . LEU A 1 86 ? 0.878 -18.339 6.096 1.00 52.94 86 LEU A O 1
ATOM 666 N N . ALA A 1 87 ? -0.643 -16.702 5.899 1.00 48.81 87 ALA A N 1
ATOM 667 C CA . ALA A 1 87 ? -1.345 -17.298 4.749 1.00 48.81 87 ALA A CA 1
ATOM 668 C C . ALA A 1 87 ? -1.233 -16.525 3.417 1.00 48.81 87 ALA A C 1
ATOM 670 O O . ALA A 1 87 ? -1.863 -16.909 2.435 1.00 48.81 87 ALA A O 1
ATOM 671 N N . GLY A 1 88 ? -0.490 -15.418 3.346 1.00 45.94 88 GLY A N 1
ATOM 672 C CA . GLY A 1 88 ? -0.695 -14.419 2.294 1.00 45.94 88 GLY A CA 1
ATOM 673 C C . GLY A 1 88 ? 0.571 -13.825 1.699 1.00 45.94 88 GLY A C 1
ATOM 674 O O . GLY A 1 88 ? 0.658 -12.609 1.564 1.00 45.94 88 GLY A O 1
ATOM 675 N N . GLN A 1 89 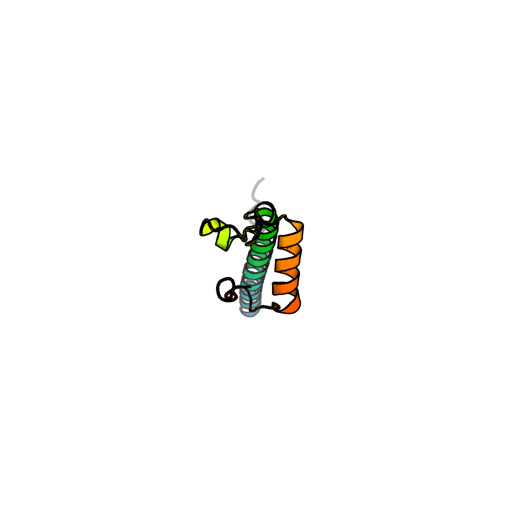? 1.508 -14.652 1.248 1.00 43.84 89 GLN A N 1
ATOM 676 C CA . GLN A 1 89 ? 2.335 -14.224 0.123 1.00 43.84 89 GLN A CA 1
ATOM 677 C C . GLN A 1 89 ? 1.444 -14.351 -1.131 1.00 43.84 89 GLN A C 1
ATOM 679 O O . GLN A 1 89 ? 1.040 -15.441 -1.519 1.00 43.84 89 GLN A O 1
ATOM 684 N N . LEU A 1 90 ? 1.053 -13.214 -1.710 1.00 44.12 90 LEU A N 1
ATOM 685 C CA . LEU A 1 90 ? 0.413 -13.038 -3.029 1.00 44.12 90 LEU A CA 1
ATOM 686 C C . LEU A 1 90 ? -1.097 -13.328 -3.217 1.00 44.12 90 LEU A C 1
ATOM 688 O O . LEU A 1 90 ? -1.716 -12.608 -3.995 1.00 44.12 90 LEU A 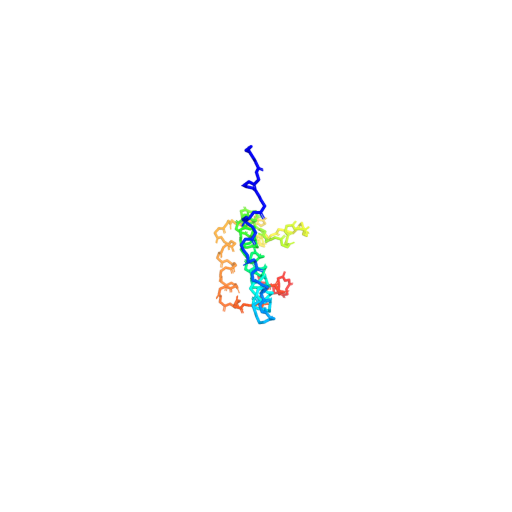O 1
ATOM 692 N N . LEU A 1 91 ? -1.740 -14.283 -2.533 1.00 42.88 91 LEU A N 1
ATOM 693 C CA . LEU A 1 91 ? -3.114 -14.713 -2.911 1.00 42.88 91 LEU A CA 1
ATOM 694 C C . LEU A 1 91 ? -4.279 -14.154 -2.064 1.00 42.88 91 LEU A C 1
ATOM 696 O O . LEU A 1 91 ? -5.428 -14.169 -2.503 1.00 42.88 91 LEU A O 1
ATOM 700 N N . SER A 1 92 ? -4.021 -13.592 -0.881 1.00 45.12 92 SER A N 1
ATOM 701 C CA . SER A 1 92 ? -5.080 -13.163 0.062 1.00 45.12 92 SER A CA 1
ATOM 702 C C . SER A 1 92 ? -5.550 -11.704 -0.130 1.00 45.12 92 SER A C 1
ATOM 704 O O . SER A 1 92 ? -6.048 -11.044 0.785 1.00 45.12 92 SER A O 1
ATOM 706 N N . GLY A 1 93 ? 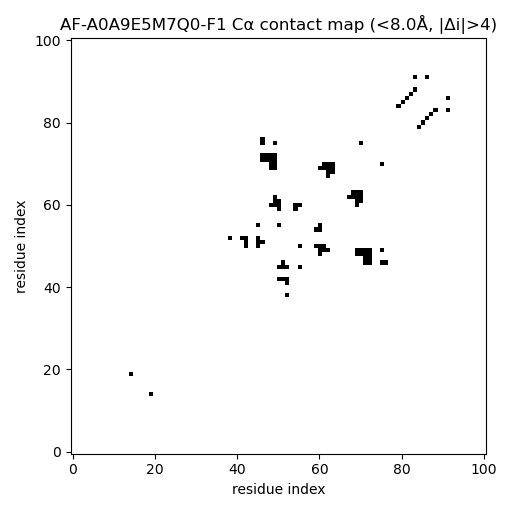-5.376 -11.152 -1.334 1.00 50.88 93 GLY A N 1
ATOM 707 C CA . GLY A 1 93 ? -6.048 -9.911 -1.738 1.00 50.88 93 GLY A CA 1
ATOM 708 C C . GLY A 1 93 ? -7.528 -10.153 -2.055 1.00 50.88 93 GLY A C 1
ATOM 709 O O . GLY A 1 93 ? -8.388 -9.380 -1.634 1.00 50.88 93 GLY A O 1
ATOM 710 N N . ALA A 1 94 ? -7.826 -11.282 -2.707 1.00 49.44 94 ALA A N 1
ATOM 711 C CA . ALA A 1 94 ? -9.158 -11.625 -3.208 1.00 49.44 94 ALA A CA 1
ATOM 712 C C . ALA A 1 94 ? -10.075 -12.296 -2.166 1.00 49.44 94 ALA A C 1
ATOM 714 O O . ALA A 1 94 ? -11.294 -12.233 -2.286 1.00 49.44 94 ALA A O 1
ATOM 715 N N . THR A 1 95 ? -9.520 -12.898 -1.110 1.00 51.56 95 THR A N 1
ATOM 716 C CA . THR A 1 95 ? -10.284 -13.758 -0.180 1.00 51.56 95 THR A CA 1
ATOM 717 C C . THR A 1 95 ? -10.919 -13.003 0.996 1.00 51.56 95 THR A C 1
ATOM 719 O O . THR A 1 95 ? -11.477 -13.624 1.900 1.00 51.56 95 THR A O 1
ATOM 722 N N . ASN A 1 96 ? -10.877 -11.663 1.011 1.00 52.69 96 ASN A N 1
ATOM 723 C CA . ASN A 1 96 ? -11.354 -10.821 2.124 1.00 52.69 96 ASN A CA 1
ATOM 724 C C . ASN A 1 96 ? -12.898 -10.759 2.254 1.00 52.69 96 ASN A C 1
ATOM 726 O O . ASN A 1 96 ? -13.467 -9.686 2.440 1.00 52.69 96 ASN A O 1
ATOM 730 N N . GLY A 1 97 ? -13.565 -11.912 2.193 1.00 49.34 97 GLY A N 1
ATOM 731 C CA . GLY A 1 97 ? -14.990 -12.098 2.465 1.00 49.34 97 GLY A CA 1
ATOM 732 C C . GLY A 1 97 ? -15.428 -13.544 2.749 1.00 49.34 97 GLY A C 1
ATOM 733 O O . GLY A 1 97 ? -16.596 -13.734 3.060 1.00 49.34 97 GLY A O 1
ATOM 734 N N . ILE A 1 98 ? -14.549 -14.557 2.660 1.00 56.31 98 ILE A N 1
ATOM 735 C CA . ILE A 1 98 ? -14.988 -15.974 2.677 1.00 56.31 98 ILE A CA 1
ATOM 736 C C . ILE A 1 98 ? -14.729 -16.693 4.009 1.00 56.31 98 ILE A C 1
ATOM 738 O O . ILE A 1 98 ? -15.428 -17.649 4.333 1.00 56.31 98 ILE A O 1
ATOM 742 N N . THR A 1 99 ? -13.793 -16.240 4.841 1.00 46.69 99 THR A N 1
ATOM 743 C CA . THR A 1 99 ? -13.568 -16.884 6.143 1.00 46.69 99 THR A CA 1
ATOM 744 C C . THR A 1 99 ? -14.270 -16.106 7.247 1.00 46.69 99 THR A C 1
ATOM 746 O O . THR A 1 99 ? -13.751 -15.106 7.750 1.00 46.69 99 THR A O 1
ATOM 749 N N . PHE A 1 100 ? -15.462 -16.578 7.603 1.00 42.81 100 PHE A N 1
ATOM 750 C CA . PHE A 1 100 ? -16.119 -16.282 8.871 1.00 42.81 100 PHE A CA 1
ATOM 751 C C . PHE A 1 100 ? -15.292 -16.900 10.007 1.00 42.81 100 PHE A C 1
ATOM 753 O O . PHE A 1 100 ? -15.509 -18.053 10.367 1.00 42.81 100 PHE A O 1
ATOM 760 N N . VAL A 1 101 ? -14.311 -16.156 10.522 1.00 40.25 101 VAL A N 1
ATOM 761 C CA . VAL A 1 101 ? -13.674 -16.394 11.829 1.00 40.25 101 VAL A CA 1
ATOM 762 C C . VAL A 1 101 ? -13.420 -15.049 12.492 1.00 40.25 101 VAL A C 1
ATOM 764 O O . VAL A 1 101 ? -12.863 -14.141 11.813 1.00 40.25 101 VAL A O 1
#

Foldseek 3Di:
DPPPPPPPPPDPDDDDPVRVVVVVVVVVVVVVVVVVVVQVVQQLVCLQQQDHPVCVVVVHHDADPPPRHGDHSVRSVCVCCVCCVVPNPPDPPPVVPPDPD

Radius of gyration: 23.87 Å; Cα contacts (8 Å, |Δi|>4): 55; chains: 1; bounding box: 45×55×57 Å

Secondary structure (DSSP, 8-state):
---TTSS-----PPPPHHHHHHHHHHHHHHHHHHHHHHHHHHHHHHGGGT--HHHHHTT---B-TTT-PBPPHHHHHHHHIIIIIHH-SSSTTTTTTT---

Mean predicted aligned error: 13.15 Å

pLDDT: mean 72.12, std 15.23, range [40.25, 93.75]